Protein AF-0000000087013122 (afdb_homodimer)

Solvent-accessible surface area (backbone atoms only — not comparable to full-atom values): 8802 Å² total; per-residue (Å²): 131,81,55,74,47,57,15,52,72,80,60,48,72,40,42,68,94,50,54,44,80,45,77,55,68,90,35,80,42,42,19,55,39,58,64,42,43,26,57,54,50,52,52,33,61,74,62,35,54,47,86,54,40,34,64,37,46,51,52,53,49,49,52,35,52,51,51,49,50,49,53,53,54,55,56,59,65,74,100,131,82,53,75,47,57,14,53,72,81,60,50,73,40,41,65,95,48,52,44,78,45,75,57,68,90,35,81,44,43,19,56,40,60,63,42,42,28,55,53,49,50,52,33,62,74,63,35,54,47,87,53,41,35,66,36,46,50,52,52,51,49,51,36,52,51,51,50,51,50,51,54,54,54,55,58,65,74,100

Organism: Acidianus infernus (NCBI:txid12915)

Secondary structure (DSSP, 8-state):
-PPEEE-TTT--EEETTSSEEEEETTEEEEESSHHHHHHHHHHHHHHS-HHHHHHHHHHHHHHHHHHHHHHHHHHHHT-/-PPEEE-TTT--EEETTSSEEEEETTEEEEESSHHHHHHHHHHHHHHS-HHHHHHHHHHHHHHHHHHHHHHHHHHHHT-

Nearest PDB structures (foldseek):
  7tm3-assembly1_W  TM=9.010E-01  e=1.474E-01  Oryctolagus cuniculus
  6zvk-assembly1_l2  TM=8.944E-01  e=1.474E-01  Oryctolagus cuniculus
  7z3o-assembly1_LW  TM=8.863E-01  e=2.473E-01  Thermochaetoides thermophila DSM 1495
  5an9-assembly1_G  TM=6.250E-01  e=4.426E-01  Dictyostelium discoideum
  7tm3-assembly1_W  TM=9.003E-01  e=1.474E-01  Oryctolagus cuniculus

pLDDT: mean 94.33, std 7.07, range [58.62, 98.69]

Sequence (158 aa):
MEEKYVCLTCGKTFYSGQGIILTVADRKLYFHSKACAYKFLKEVILNADKDCISSTVKDVYKKYEDLAKKREENAKKKIMEEKYVCLTCGKTFYSGQGIILTVADRKLYFHSKACAYKFLKEVILNADKDCISSTVKDVYKKYEDLAKKREENAKKKI

Radius of gyration: 17.98 Å; Cα contacts (8 Å, |Δi|>4): 218; chains: 2; bounding box: 36×50×44 Å

Foldseek 3Di:
DWDWDAAPQPGDIDTPVAFDWDADPNDIHTHRYPVSVCVVVVVCVVPDDCVVCVVVVVVVVVVVVVVVVVVVVVVVVVD/DWDWDAAPQPGDIDTPVAFDWDADPNDIHTHRYPVSVCVVVVVCVVPDDCVVCVVVVVVVVVVVVVVVVVVVVVVVVVD

Structure (mmCIF, N/CA/C/O backbone):
data_AF-0000000087013122-model_v1
#
loop_
_entity.id
_entity.type
_entity.pdbx_description
1 polymer 'TRASH domain-containing protein'
#
loop_
_atom_site.group_PDB
_atom_site.id
_atom_site.type_symbol
_atom_site.label_atom_id
_atom_site.label_alt_id
_atom_site.label_comp_id
_atom_site.label_asym_id
_atom_site.label_entity_id
_atom_site.label_seq_id
_atom_site.pdbx_PDB_ins_code
_atom_site.Cartn_x
_atom_site.Cartn_y
_atom_site.Cartn_z
_atom_site.occupancy
_atom_site.B_iso_or_equiv
_atom_site.auth_seq_id
_atom_site.auth_comp_id
_atom_site.auth_asym_id
_atom_site.auth_atom_id
_atom_site.pdbx_PDB_model_num
ATOM 1 N N . MET A 1 1 ? -6.766 28.812 -10.727 1 62.66 1 MET A N 1
ATOM 2 C CA . MET A 1 1 ? -5.574 28.391 -10 1 62.66 1 MET A CA 1
ATOM 3 C C . MET A 1 1 ? -5.586 26.875 -9.766 1 62.66 1 MET A C 1
ATOM 5 O O . MET A 1 1 ? -6.633 26.312 -9.453 1 62.66 1 MET A O 1
ATOM 9 N N . GLU A 1 2 ? -4.48 26.141 -10.25 1 79.38 2 GLU A N 1
ATOM 10 C CA . GLU A 1 2 ? -4.461 24.688 -10.109 1 79.38 2 GLU A CA 1
ATOM 11 C C . GLU A 1 2 ? -4.367 24.281 -8.641 1 79.38 2 GLU A C 1
ATOM 13 O O . GLU A 1 2 ? -3.672 24.922 -7.855 1 79.38 2 GLU A O 1
ATOM 18 N N . GLU A 1 3 ? -5.203 23.422 -8.203 1 91.94 3 GLU A N 1
ATOM 19 C CA . GLU A 1 3 ? -5.219 22.938 -6.824 1 91.94 3 GLU A CA 1
ATOM 20 C C . GLU A 1 3 ? -3.881 22.312 -6.438 1 91.94 3 GLU A C 1
ATOM 22 O O . GLU A 1 3 ? -3.285 21.578 -7.219 1 91.94 3 GLU A O 1
ATOM 27 N N . LYS A 1 4 ? -3.391 22.891 -5.316 1 95.38 4 LYS A N 1
ATOM 28 C CA . LYS A 1 4 ? -2.123 22.438 -4.766 1 95.38 4 LYS A CA 1
ATOM 29 C C . LYS A 1 4 ? -2.348 21.5 -3.582 1 95.38 4 LYS A C 1
ATOM 31 O O . LYS A 1 4 ? -3.225 21.734 -2.752 1 95.38 4 LYS A O 1
ATOM 36 N N . TYR A 1 5 ? -1.467 20.438 -3.578 1 96.5 5 TYR A N 1
ATOM 37 C CA . TYR A 1 5 ? -1.527 19.469 -2.494 1 96.5 5 TYR A CA 1
ATOM 38 C C . TYR A 1 5 ? -0.151 19.25 -1.876 1 96.5 5 TYR A C 1
ATOM 40 O O . TYR A 1 5 ? 0.869 19.594 -2.486 1 96.5 5 TYR A O 1
ATOM 48 N N . VAL A 1 6 ? -0.145 18.75 -0.634 1 96.56 6 VAL A N 1
ATOM 49 C CA . VAL A 1 6 ? 1.098 18.375 0.036 1 96.56 6 VAL A CA 1
ATOM 50 C C . VAL A 1 6 ? 1.112 16.875 0.304 1 96.56 6 VAL A C 1
ATOM 52 O O . VAL A 1 6 ? 0.16 16.328 0.866 1 96.56 6 VAL A O 1
ATOM 55 N N . CYS A 1 7 ? 2.205 16.312 -0.156 1 98.19 7 CYS A N 1
ATOM 56 C CA . CYS A 1 7 ? 2.365 14.875 0.047 1 98.19 7 CYS A CA 1
ATOM 57 C C . CYS A 1 7 ? 2.418 14.539 1.531 1 98.19 7 CYS A C 1
ATOM 59 O O . CYS A 1 7 ? 3.26 15.062 2.264 1 98.19 7 CYS A O 1
ATOM 61 N N . LEU A 1 8 ? 1.627 13.594 1.9 1 97.81 8 LEU A N 1
ATOM 62 C CA . LEU A 1 8 ? 1.506 13.211 3.303 1 97.81 8 LEU A CA 1
ATOM 63 C C . LEU A 1 8 ? 2.805 12.602 3.812 1 97.81 8 LEU A C 1
ATOM 65 O O . LEU A 1 8 ? 3.238 12.891 4.93 1 97.81 8 LEU A O 1
ATOM 69 N N . THR A 1 9 ? 3.512 11.906 3.012 1 97.69 9 THR A N 1
ATOM 70 C CA . THR A 1 9 ? 4.637 11.078 3.434 1 97.69 9 THR A CA 1
ATOM 71 C C . THR A 1 9 ? 5.934 11.883 3.422 1 97.69 9 THR A C 1
ATOM 73 O O . THR A 1 9 ? 6.723 11.812 4.367 1 97.69 9 THR A O 1
ATOM 76 N N . CYS A 1 10 ? 6.156 12.672 2.381 1 96.88 10 CYS A N 1
ATOM 77 C CA . CYS A 1 10 ? 7.477 13.281 2.27 1 96.88 10 CYS A CA 1
ATOM 78 C C . CYS A 1 10 ? 7.391 14.797 2.367 1 96.88 10 CYS A C 1
ATOM 80 O O . CYS A 1 10 ? 8.414 15.477 2.443 1 96.88 10 CYS A O 1
ATOM 82 N N . GLY A 1 11 ? 6.199 15.398 2.203 1 96.25 11 GLY A N 1
ATOM 83 C CA . GLY A 1 11 ? 6.016 16.828 2.391 1 96.25 11 GLY A CA 1
ATOM 84 C C . GLY A 1 11 ? 6.184 17.625 1.11 1 96.25 11 GLY A C 1
ATOM 85 O O . GLY A 1 11 ? 6.004 18.844 1.103 1 96.25 11 GLY A O 1
ATOM 86 N N . LYS A 1 12 ? 6.496 16.984 -0.015 1 96.81 12 LYS A N 1
ATOM 87 C CA . LYS A 1 12 ? 6.645 17.672 -1.293 1 96.81 12 LYS A CA 1
ATOM 88 C C . LYS A 1 12 ? 5.301 18.188 -1.8 1 96.81 12 LYS A C 1
ATOM 90 O O . LYS A 1 12 ? 4.285 17.5 -1.683 1 96.81 12 LYS A O 1
ATOM 95 N N . THR A 1 13 ? 5.336 19.297 -2.346 1 96.56 13 THR A N 1
ATOM 96 C CA . THR A 1 13 ? 4.152 19.875 -2.98 1 96.56 13 THR A CA 1
ATOM 97 C C . THR A 1 13 ? 3.969 19.312 -4.387 1 96.56 13 THR A C 1
ATOM 99 O O . THR A 1 13 ? 4.945 19.062 -5.098 1 96.56 13 THR A O 1
ATOM 102 N N . PHE A 1 14 ? 2.748 19.094 -4.719 1 97.31 14 PHE A N 1
ATOM 103 C CA . PHE A 1 14 ? 2.424 18.688 -6.082 1 97.31 14 PHE A CA 1
ATOM 104 C C . PHE A 1 14 ? 1.081 19.266 -6.516 1 97.31 14 PHE A C 1
ATOM 106 O O . PHE A 1 14 ? 0.318 19.766 -5.684 1 97.31 14 PHE A O 1
ATOM 113 N N . TYR A 1 15 ? 0.8 19.188 -7.801 1 96.19 15 TYR A N 1
ATOM 114 C CA . TYR A 1 15 ? -0.368 19.875 -8.328 1 96.19 15 TYR A CA 1
ATOM 115 C C . TYR A 1 15 ? -1.429 18.891 -8.797 1 96.19 15 TYR A C 1
ATOM 117 O O . TYR A 1 15 ? -1.135 17.719 -9.016 1 96.19 15 TYR A O 1
ATOM 125 N N . SER A 1 16 ? -2.6 19.484 -8.938 1 91.44 16 SER A N 1
ATOM 126 C CA . SER A 1 16 ? -3.707 18.672 -9.43 1 91.44 16 SER A CA 1
ATOM 127 C C . SER A 1 16 ? -3.34 17.953 -10.734 1 91.44 16 SER A C 1
ATOM 129 O O . SER A 1 16 ? -2.717 18.547 -11.617 1 91.44 16 SER A O 1
ATOM 131 N N . GLY A 1 17 ? -3.744 16.703 -10.75 1 92.19 17 GLY A N 1
ATOM 132 C CA . GLY A 1 17 ? -3.404 15.914 -11.922 1 92.19 17 GLY A CA 1
ATOM 133 C C . GLY A 1 17 ? -2.104 15.156 -11.773 1 92.19 17 GLY A C 1
ATOM 134 O O . GLY A 1 17 ? -1.786 14.289 -12.586 1 92.19 17 GLY A O 1
ATOM 135 N N . GLN A 1 18 ? -1.431 15.719 -10.766 1 93.62 18 GLN A N 1
ATOM 136 C CA . GLN A 1 18 ? -0.203 15.008 -10.414 1 93.62 18 GLN A CA 1
ATOM 137 C C . GLN A 1 18 ? -0.369 14.227 -9.117 1 93.62 18 GLN A C 1
ATOM 139 O O . GLN A 1 18 ? -1.326 14.453 -8.367 1 93.62 18 GLN A O 1
ATOM 144 N N . GLY A 1 19 ? 0.337 13.242 -9 1 96.69 19 GLY A N 1
ATOM 145 C CA . GLY A 1 19 ? 0.335 12.516 -7.738 1 96.69 19 GLY A CA 1
ATOM 146 C C . GLY A 1 19 ? -0.846 11.578 -7.594 1 96.69 19 GLY A C 1
ATOM 147 O O . GLY A 1 19 ? -1.388 11.094 -8.594 1 96.69 19 GLY A O 1
ATOM 148 N N . ILE A 1 20 ? -1.131 11.203 -6.336 1 97.69 20 ILE A N 1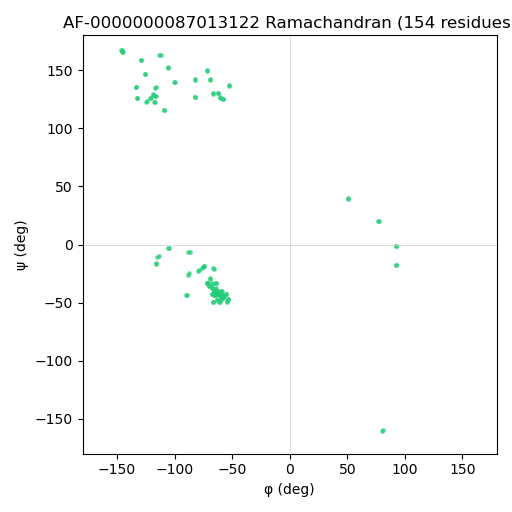
ATOM 149 C CA . ILE A 1 20 ? -2.168 10.227 -6.02 1 97.69 20 ILE A CA 1
ATOM 150 C C . ILE A 1 20 ? -3.041 10.75 -4.883 1 97.69 20 ILE A C 1
ATOM 152 O O . ILE A 1 20 ? -2.529 11.172 -3.842 1 97.69 20 ILE A O 1
ATOM 156 N N . ILE A 1 21 ? -4.324 10.766 -5.129 1 97.12 21 ILE A N 1
ATOM 157 C CA . ILE A 1 21 ? -5.301 11.125 -4.105 1 97.12 21 ILE A CA 1
ATOM 158 C C . ILE A 1 21 ? -6.219 9.938 -3.83 1 97.12 21 ILE A C 1
ATOM 160 O O . ILE A 1 21 ? -6.871 9.422 -4.742 1 97.12 21 ILE A O 1
ATOM 164 N N . LEU A 1 22 ? -6.25 9.5 -2.527 1 97.56 22 LEU A N 1
ATOM 165 C CA . LEU A 1 22 ? -7.078 8.367 -2.117 1 97.56 22 LEU A CA 1
ATOM 166 C C . LEU A 1 22 ? -7.988 8.75 -0.956 1 97.56 22 LEU A C 1
ATOM 168 O O . LEU A 1 22 ? -7.633 9.609 -0.144 1 97.56 22 LEU A O 1
ATOM 172 N N . THR A 1 23 ? -9.117 8.18 -0.952 1 97.38 23 THR A N 1
ATOM 173 C CA . THR A 1 23 ? -9.953 8.234 0.24 1 97.38 23 THR A CA 1
ATOM 174 C C . THR A 1 23 ? -10.016 6.871 0.922 1 97.38 23 THR A C 1
ATOM 176 O O . THR A 1 23 ? -10.484 5.898 0.331 1 97.38 23 THR A O 1
ATOM 179 N N . VAL A 1 24 ? -9.484 6.797 2.146 1 96.94 24 VAL A N 1
ATOM 180 C CA . VAL A 1 24 ? -9.469 5.57 2.934 1 96.94 24 VAL A CA 1
ATOM 181 C C . VAL A 1 24 ? -10.133 5.809 4.289 1 96.94 24 VAL A C 1
ATOM 183 O O . VAL A 1 24 ? -9.742 6.723 5.023 1 96.94 24 VAL A O 1
ATOM 186 N N . ALA A 1 25 ? -11.18 4.992 4.586 1 94.44 25 ALA A N 1
ATOM 187 C CA . ALA A 1 25 ? -11.906 5.137 5.848 1 94.44 25 ALA A CA 1
ATOM 188 C C . ALA A 1 25 ? -12.32 6.586 6.082 1 94.44 25 ALA A C 1
ATOM 190 O O . ALA A 1 25 ? -12.078 7.145 7.152 1 94.44 25 ALA A O 1
ATOM 191 N N . ASP A 1 26 ? -12.734 7.219 5.062 1 92.5 26 ASP A N 1
ATOM 192 C CA . ASP A 1 26 ? -13.328 8.555 5.105 1 92.5 26 ASP A CA 1
ATOM 193 C C . ASP A 1 26 ? -12.25 9.625 5.289 1 92.5 26 ASP A C 1
ATOM 195 O O . ASP A 1 26 ? -12.531 10.711 5.789 1 92.5 26 ASP A O 1
ATOM 199 N N . ARG A 1 27 ? -11.031 9.266 4.977 1 95.44 27 ARG A N 1
ATOM 200 C CA . ARG A 1 27 ? -9.914 10.211 5.023 1 95.44 27 ARG A CA 1
ATOM 201 C C . ARG A 1 27 ? -9.289 10.383 3.646 1 95.44 27 ARG A C 1
ATOM 203 O O . ARG A 1 27 ? -8.969 9.398 2.975 1 95.44 27 ARG A O 1
ATOM 210 N N . LYS A 1 28 ? -9.172 11.586 3.316 1 96.5 28 LYS A N 1
ATOM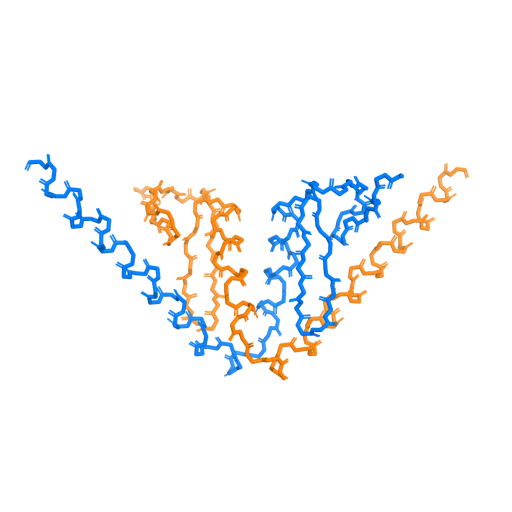 211 C CA . LYS A 1 28 ? -8.484 11.891 2.064 1 96.5 28 LYS A CA 1
ATOM 212 C C . LYS A 1 28 ? -6.969 11.883 2.254 1 96.5 28 LYS A C 1
ATOM 214 O O . LYS A 1 28 ? -6.449 12.547 3.152 1 96.5 28 LYS A O 1
ATOM 219 N N . LEU A 1 29 ? -6.312 11.164 1.476 1 98 29 LEU A N 1
ATOM 220 C CA . LEU A 1 29 ? -4.863 11 1.521 1 98 29 LEU A CA 1
ATOM 221 C C . LEU A 1 29 ? -4.219 11.523 0.243 1 98 29 LEU A C 1
ATOM 223 O O . LEU A 1 29 ? -4.699 11.25 -0.859 1 98 29 LEU A O 1
ATOM 227 N N . TYR A 1 30 ? -3.119 12.289 0.379 1 97.88 30 TYR A N 1
ATOM 228 C CA . TYR A 1 30 ? -2.438 12.922 -0.744 1 97.88 30 TYR A CA 1
ATOM 229 C C . TYR A 1 30 ? -0.989 12.453 -0.833 1 97.88 30 TYR A C 1
ATOM 231 O O . TYR A 1 30 ? -0.223 12.602 0.122 1 97.88 30 TYR A O 1
ATOM 239 N N . PHE A 1 31 ? -0.609 11.938 -2.055 1 98.44 31 PHE A N 1
ATOM 240 C CA . PHE A 1 31 ? 0.754 11.469 -2.271 1 98.44 31 PHE A CA 1
ATOM 241 C C . PHE A 1 31 ? 1.31 12 -3.586 1 98.44 31 PHE A C 1
ATOM 243 O O . PHE A 1 31 ? 0.649 11.922 -4.625 1 98.44 31 PHE A O 1
ATOM 250 N N . HIS A 1 32 ? 2.443 12.438 -3.557 1 97.94 32 HIS A N 1
ATOM 251 C CA . HIS A 1 32 ? 3.006 13.008 -4.773 1 97.94 32 HIS A CA 1
ATOM 252 C C . HIS A 1 32 ? 3.477 11.914 -5.73 1 97.94 32 HIS A C 1
ATOM 254 O O . HIS A 1 32 ? 3.691 12.164 -6.914 1 97.94 32 HIS A O 1
ATOM 260 N N . SER A 1 33 ? 3.748 10.695 -5.164 1 97 33 SER A N 1
ATOM 261 C CA . SER A 1 33 ? 4.25 9.586 -5.977 1 97 33 SER A CA 1
ATOM 262 C C . SER A 1 33 ? 3.713 8.25 -5.48 1 97 33 SER A C 1
ATOM 264 O O . SER A 1 33 ? 3.24 8.148 -4.348 1 97 33 SER A O 1
ATOM 266 N N . LYS A 1 34 ? 3.857 7.199 -6.312 1 96.31 34 LYS A N 1
ATOM 267 C CA . LYS A 1 34 ? 3.484 5.84 -5.93 1 96.31 34 LYS A CA 1
ATOM 268 C C . LYS A 1 34 ? 4.34 5.344 -4.77 1 96.31 34 LYS A C 1
ATOM 270 O O . LYS A 1 34 ? 3.859 4.605 -3.906 1 96.31 34 LYS A O 1
ATOM 275 N N . ALA A 1 35 ? 5.605 5.805 -4.75 1 96.88 35 ALA A N 1
ATOM 276 C CA . ALA A 1 35 ? 6.52 5.406 -3.684 1 96.88 35 ALA A CA 1
ATOM 277 C C . ALA A 1 35 ? 6.039 5.918 -2.33 1 96.88 35 ALA A C 1
ATOM 279 O O . ALA A 1 35 ? 6.059 5.184 -1.338 1 96.88 35 ALA A O 1
ATOM 280 N N . CYS A 1 36 ? 5.594 7.117 -2.285 1 98.12 36 CYS A N 1
ATOM 281 C CA . CYS A 1 36 ? 5.082 7.699 -1.047 1 98.12 36 CYS A CA 1
ATOM 282 C C . CYS A 1 36 ? 3.791 7.016 -0.616 1 98.12 36 CYS A C 1
ATOM 284 O O . CYS A 1 36 ? 3.592 6.746 0.57 1 98.12 36 CYS A O 1
ATOM 286 N N . ALA A 1 37 ? 2.924 6.766 -1.612 1 98.38 37 ALA A N 1
ATOM 287 C CA . ALA A 1 37 ? 1.683 6.062 -1.3 1 98.38 37 ALA A CA 1
ATOM 288 C C . ALA A 1 37 ? 1.967 4.66 -0.766 1 98.38 37 ALA A C 1
ATOM 290 O O . ALA A 1 37 ? 1.372 4.238 0.228 1 98.38 37 ALA A O 1
ATOM 291 N N . TYR A 1 38 ? 2.893 4.008 -1.397 1 98.5 38 TYR A N 1
ATOM 292 C CA . TYR A 1 38 ? 3.297 2.672 -0.979 1 98.5 38 TYR A CA 1
ATOM 293 C C . TYR A 1 38 ? 3.785 2.676 0.465 1 98.5 38 TYR A C 1
ATOM 295 O O . TYR A 1 38 ? 3.396 1.815 1.26 1 98.5 38 TYR A O 1
ATOM 303 N N . LYS A 1 39 ? 4.629 3.662 0.824 1 98.31 39 LYS A N 1
ATOM 304 C CA . LYS A 1 39 ? 5.168 3.748 2.178 1 98.31 39 LYS A CA 1
ATOM 305 C C . LYS A 1 39 ? 4.051 3.85 3.209 1 98.31 39 LYS A C 1
ATOM 307 O O . LYS A 1 39 ? 4.062 3.139 4.219 1 98.31 39 LYS A O 1
ATOM 312 N N . PHE A 1 40 ? 3.072 4.711 2.955 1 98.69 40 PHE A N 1
ATOM 313 C CA . PHE A 1 40 ? 1.961 4.914 3.879 1 98.69 40 PHE A CA 1
ATOM 314 C C . PHE A 1 40 ? 1.092 3.666 3.963 1 98.69 40 PHE A C 1
ATOM 316 O O . PHE A 1 40 ? 0.81 3.17 5.055 1 98.69 40 PHE A O 1
ATOM 323 N N . LEU A 1 41 ? 0.684 3.09 2.826 1 98.56 41 LEU A N 1
ATOM 324 C CA . LEU A 1 41 ? -0.229 1.952 2.791 1 98.56 41 LEU A CA 1
ATOM 325 C C . LEU A 1 41 ? 0.416 0.719 3.414 1 98.56 41 LEU A C 1
ATOM 327 O O . LEU A 1 41 ? -0.25 -0.05 4.113 1 98.56 41 LEU A O 1
ATOM 331 N N . LYS A 1 42 ? 1.703 0.553 3.109 1 98.5 42 LYS A N 1
ATOM 332 C CA . LYS A 1 42 ? 2.436 -0.553 3.723 1 98.5 42 LYS A CA 1
ATOM 333 C C . LYS A 1 42 ? 2.373 -0.475 5.246 1 98.5 42 LYS A C 1
ATOM 335 O O . LYS A 1 42 ? 2.127 -1.48 5.914 1 98.5 42 LYS A O 1
ATOM 340 N N . GLU A 1 43 ? 2.562 0.72 5.801 1 98.25 43 GLU A N 1
ATOM 341 C CA . GLU A 1 43 ? 2.525 0.894 7.25 1 98.25 43 GLU A CA 1
ATOM 342 C C . GLU A 1 43 ? 1.133 0.608 7.805 1 98.25 43 GLU A C 1
ATOM 344 O O . GLU A 1 43 ? 0.995 -0.029 8.852 1 98.25 43 GLU A O 1
ATOM 349 N N . VAL A 1 44 ? 0.087 1.024 7.125 1 98.19 44 VAL A N 1
ATOM 350 C CA . VAL A 1 44 ? -1.282 0.764 7.559 1 98.19 44 VAL A CA 1
ATOM 351 C C . VAL A 1 44 ? -1.528 -0.742 7.613 1 98.19 44 VAL A C 1
ATOM 353 O O . VAL A 1 44 ? -1.995 -1.265 8.633 1 98.19 44 VAL A O 1
ATOM 356 N N . ILE A 1 45 ? -1.171 -1.415 6.555 1 97.81 45 ILE A N 1
ATOM 357 C CA . ILE A 1 45 ? -1.479 -2.834 6.414 1 97.81 45 ILE A CA 1
ATOM 358 C C . ILE A 1 45 ? -0.691 -3.641 7.441 1 97.81 45 ILE A C 1
ATOM 360 O O . ILE A 1 45 ? -1.227 -4.566 8.055 1 97.81 45 ILE A O 1
ATOM 364 N N . LEU A 1 46 ? 0.549 -3.242 7.707 1 97.06 46 LEU A N 1
ATOM 365 C CA . LEU A 1 46 ? 1.399 -3.986 8.625 1 97.06 46 LEU A CA 1
ATOM 366 C C . LEU A 1 46 ? 0.966 -3.758 10.07 1 97.06 46 LEU A C 1
ATOM 368 O O . LEU A 1 46 ? 1.278 -4.562 10.953 1 97.06 46 LEU A O 1
ATOM 372 N N . ASN A 1 47 ? 0.208 -2.693 10.305 1 96.5 47 ASN A N 1
ATOM 373 C CA . ASN A 1 47 ? -0.239 -2.393 11.664 1 96.5 47 ASN A CA 1
ATOM 374 C C . ASN A 1 47 ? -1.715 -2.73 11.852 1 96.5 47 ASN A C 1
ATOM 376 O O . ASN A 1 47 ? -2.254 -2.58 12.953 1 96.5 47 ASN A O 1
ATOM 380 N N . ALA A 1 48 ? -2.363 -3.162 10.828 1 95.5 48 ALA A N 1
ATOM 381 C CA . ALA A 1 48 ? -3.766 -3.555 10.93 1 95.5 48 ALA A CA 1
ATOM 382 C C . ALA A 1 48 ? -3.91 -4.871 11.695 1 95.5 48 ALA A C 1
ATOM 384 O O . ALA A 1 48 ? -3.002 -5.703 11.68 1 95.5 48 ALA A O 1
ATOM 385 N N . ASP A 1 49 ? -5.051 -4.984 12.367 1 94.38 49 ASP A N 1
ATOM 386 C CA . ASP A 1 49 ? -5.363 -6.27 12.992 1 94.38 49 ASP A CA 1
ATOM 387 C C . ASP A 1 49 ? -5.461 -7.379 11.953 1 94.38 49 ASP A C 1
ATOM 389 O O . ASP A 1 49 ? -6.234 -7.273 11 1 94.38 49 ASP A O 1
ATOM 393 N N . LYS A 1 50 ? -4.727 -8.406 12.172 1 94.44 50 LYS A N 1
ATOM 394 C CA . LYS A 1 50 ? -4.656 -9.523 11.227 1 94.44 50 LYS A CA 1
ATOM 395 C C . LYS A 1 50 ? -6.043 -10.086 10.945 1 94.44 50 LYS A C 1
ATOM 397 O O . LYS A 1 50 ? -6.367 -10.398 9.797 1 94.44 50 LYS A O 1
ATOM 402 N N . ASP A 1 51 ? -6.797 -10.203 11.984 1 94.25 51 ASP A N 1
ATOM 403 C CA . ASP A 1 51 ? -8.117 -10.805 11.844 1 94.25 51 ASP A CA 1
ATOM 404 C C . ASP A 1 51 ? -9.039 -9.93 11 1 94.25 51 ASP A C 1
ATOM 406 O O . ASP A 1 51 ? -9.977 -10.43 10.375 1 94.25 51 ASP A O 1
ATOM 410 N N . CYS A 1 52 ? -8.695 -8.688 10.906 1 94.12 52 CYS A N 1
ATOM 411 C CA . CYS A 1 52 ? -9.539 -7.738 10.188 1 94.12 52 CYS A CA 1
ATOM 412 C C . CYS A 1 52 ? -9.18 -7.703 8.703 1 94.12 52 CYS A C 1
ATOM 414 O O . CYS A 1 52 ? -10.039 -7.453 7.859 1 94.12 52 CYS A O 1
ATOM 416 N N . ILE A 1 53 ? -7.914 -8.055 8.398 1 96.25 53 ILE A N 1
ATOM 417 C CA . ILE A 1 53 ? -7.52 -7.809 7.016 1 96.25 53 ILE A CA 1
ATOM 418 C C . ILE A 1 53 ? -7.266 -9.141 6.309 1 96.25 53 ILE A C 1
ATOM 420 O O . ILE A 1 53 ? -7.152 -9.188 5.078 1 96.25 53 ILE A O 1
ATOM 424 N N . SER A 1 54 ? -7.238 -10.258 7.066 1 97.12 54 SER A N 1
ATOM 425 C CA . SER A 1 54 ? -6.816 -11.539 6.516 1 97.12 54 SER A CA 1
ATOM 426 C C . SER A 1 54 ? -7.711 -11.969 5.363 1 97.12 54 SER A C 1
ATOM 428 O O . SER A 1 54 ? -7.227 -12.43 4.328 1 97.12 54 SER A O 1
ATOM 430 N N . SER A 1 55 ? -9.016 -11.805 5.539 1 97.19 55 SER A N 1
ATOM 431 C CA . SER A 1 55 ? -9.945 -12.234 4.496 1 97.19 55 SER A CA 1
ATOM 432 C C . SER A 1 55 ? -9.766 -11.414 3.229 1 97.19 55 SER A C 1
ATOM 434 O O . SER A 1 55 ? -9.766 -11.953 2.121 1 97.19 55 SER A O 1
ATOM 436 N N . THR A 1 56 ? -9.625 -10.125 3.385 1 97.88 56 THR A N 1
ATOM 437 C CA . THR A 1 56 ? -9.453 -9.25 2.234 1 97.88 56 THR A CA 1
ATOM 438 C C . THR A 1 56 ? -8.133 -9.547 1.521 1 97.88 56 THR A C 1
ATOM 440 O O . THR A 1 56 ? -8.086 -9.609 0.291 1 97.88 56 THR A O 1
ATOM 443 N N . VAL A 1 57 ? -7.043 -9.758 2.283 1 98.12 57 VAL A N 1
ATOM 444 C CA . VAL A 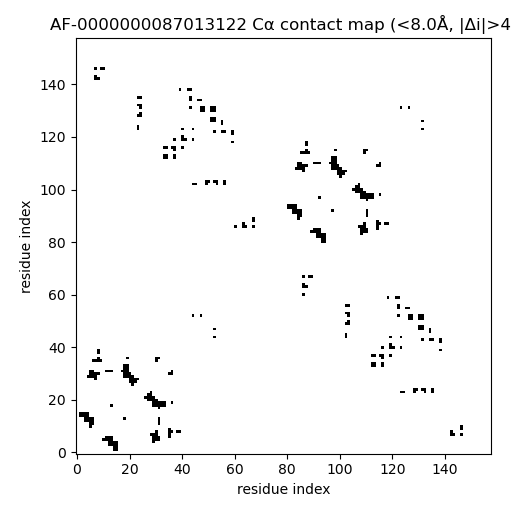1 57 ? -5.75 -10.102 1.698 1 98.12 57 VAL A CA 1
ATOM 445 C C . VAL A 1 57 ? -5.875 -11.391 0.887 1 98.12 57 VAL A C 1
ATOM 447 O O . VAL A 1 57 ? -5.379 -11.469 -0.24 1 98.12 57 VAL A O 1
ATOM 450 N N . LYS A 1 58 ? -6.543 -12.312 1.484 1 98.06 58 LYS A N 1
ATOM 451 C CA . LYS A 1 58 ? -6.746 -13.586 0.802 1 98.06 58 LYS A CA 1
ATOM 452 C C . LYS A 1 58 ? -7.492 -13.391 -0.513 1 98.06 58 LYS A C 1
ATOM 454 O O . LYS A 1 58 ? -7.102 -13.945 -1.543 1 98.06 58 LYS A O 1
ATOM 459 N N . ASP A 1 59 ? -8.547 -12.641 -0.499 1 98.25 59 ASP A N 1
ATOM 460 C CA . ASP A 1 59 ? -9.375 -12.422 -1.685 1 98.25 59 ASP A CA 1
ATOM 461 C C . ASP A 1 59 ? -8.578 -11.711 -2.777 1 98.25 59 ASP A C 1
ATOM 463 O O . ASP A 1 59 ? -8.633 -12.102 -3.945 1 98.25 59 ASP A O 1
ATOM 467 N N . VAL A 1 60 ? -7.898 -10.688 -2.439 1 98.44 60 VAL A N 1
ATOM 468 C CA . VAL A 1 60 ? -7.113 -9.93 -3.408 1 98.44 60 VAL A CA 1
ATOM 469 C C . VAL A 1 60 ? -5.984 -10.805 -3.949 1 98.44 60 VAL A C 1
ATOM 471 O O . VAL A 1 60 ? -5.688 -10.773 -5.145 1 98.44 60 VAL A O 1
ATOM 474 N N . TYR A 1 61 ? -5.328 -11.555 -3.041 1 98.25 61 TYR A N 1
ATOM 475 C CA . TYR A 1 61 ? -4.289 -12.492 -3.463 1 98.25 61 TYR A CA 1
ATOM 476 C C . TYR A 1 61 ? -4.82 -13.453 -4.523 1 98.25 61 TYR A C 1
ATOM 478 O O . TYR A 1 61 ? -4.191 -13.641 -5.57 1 98.25 61 TYR A O 1
ATOM 486 N N . LYS A 1 62 ? -5.93 -14.031 -4.273 1 98 62 LYS A N 1
ATOM 487 C CA . LYS A 1 62 ? -6.543 -14.977 -5.199 1 98 62 LYS A CA 1
ATOM 488 C C . LYS A 1 62 ? -6.855 -14.312 -6.539 1 98 62 LYS A C 1
ATOM 490 O O . LYS A 1 62 ? -6.68 -14.93 -7.594 1 98 62 LYS A O 1
ATOM 495 N N . LYS A 1 63 ? -7.359 -13.148 -6.477 1 98.06 63 LYS A N 1
ATOM 496 C CA . LYS A 1 63 ? -7.637 -12.398 -7.703 1 98.06 63 LYS A CA 1
ATOM 497 C C . LYS A 1 63 ? -6.391 -12.305 -8.578 1 98.06 63 LYS A C 1
ATOM 499 O O . LYS A 1 63 ? -6.449 -12.562 -9.781 1 98.06 63 LYS A O 1
ATOM 504 N N . TYR A 1 64 ? -5.281 -11.969 -8.031 1 97.75 64 TYR A N 1
ATOM 505 C CA . TYR A 1 64 ? -4.055 -11.805 -8.805 1 97.75 64 TYR A CA 1
ATOM 506 C C . TYR A 1 64 ? -3.514 -13.156 -9.258 1 97.75 64 TYR A C 1
ATOM 508 O O . TYR A 1 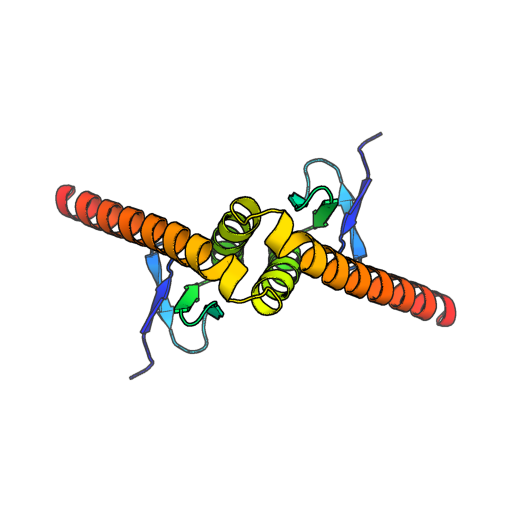64 ? -2.908 -13.258 -10.328 1 97.75 64 TYR A O 1
ATOM 516 N N . GLU A 1 65 ? -3.715 -14.188 -8.414 1 96.38 65 GLU A N 1
ATOM 517 C CA . GLU A 1 65 ? -3.365 -15.531 -8.859 1 96.38 65 GLU A CA 1
ATOM 518 C C . GLU A 1 65 ? -4.145 -15.93 -10.109 1 96.38 65 GLU A C 1
ATOM 520 O O . GLU A 1 65 ? -3.582 -16.5 -11.047 1 96.38 65 GLU A O 1
ATOM 525 N N . ASP A 1 66 ? -5.383 -15.625 -10.078 1 97.06 66 ASP A N 1
ATOM 526 C CA . ASP A 1 66 ? -6.234 -15.945 -11.219 1 97.06 66 ASP A CA 1
ATOM 527 C C . ASP A 1 66 ? -5.816 -15.164 -12.461 1 97.06 66 ASP A C 1
ATOM 529 O O . ASP A 1 66 ? -5.824 -15.695 -13.57 1 97.06 66 ASP A O 1
ATOM 533 N N . LEU A 1 67 ? -5.523 -13.898 -12.281 1 95.75 67 LEU A N 1
ATOM 534 C CA . LEU A 1 67 ? -5.043 -13.07 -13.383 1 95.75 67 LEU A CA 1
ATOM 535 C C . LEU A 1 67 ? -3.752 -13.633 -13.969 1 95.75 67 LEU A C 1
ATOM 537 O O . LEU A 1 67 ? -3.559 -13.625 -15.188 1 95.75 67 LEU A O 1
ATOM 541 N N . ALA A 1 68 ? -2.865 -14.125 -13.117 1 94.12 68 ALA A N 1
ATOM 542 C CA . ALA A 1 68 ? -1.604 -14.711 -13.562 1 94.12 68 ALA A CA 1
ATOM 543 C C . ALA A 1 68 ? -1.846 -15.969 -14.391 1 94.12 68 ALA A C 1
ATOM 545 O O . ALA A 1 68 ? -1.187 -16.172 -15.414 1 94.12 68 ALA A O 1
ATOM 546 N N . LYS A 1 69 ? -2.758 -16.766 -13.922 1 94.06 69 LYS A N 1
ATOM 547 C CA . LYS A 1 69 ? -3.102 -17.984 -14.656 1 94.06 69 LYS A CA 1
ATOM 548 C C . LYS A 1 69 ? -3.652 -17.656 -16.031 1 94.06 69 LYS A C 1
ATOM 550 O O . LYS A 1 69 ? -3.297 -18.312 -17.031 1 94.06 69 LYS A O 1
ATOM 555 N N . LYS A 1 70 ? -4.434 -16.656 -16.047 1 93.62 70 LYS A N 1
ATOM 556 C CA . LYS A 1 70 ? -5.016 -16.234 -17.328 1 93.62 70 LYS A CA 1
ATOM 557 C C . LYS A 1 70 ? -3.938 -15.727 -18.281 1 93.62 70 LYS A C 1
ATOM 559 O O . LYS A 1 70 ? -3.988 -16 -19.484 1 93.62 70 LYS A O 1
ATOM 564 N N . ARG A 1 71 ? -3.014 -14.977 -17.781 1 89.75 71 ARG A N 1
ATOM 565 C CA . ARG A 1 71 ? -1.906 -14.477 -18.594 1 89.75 71 ARG A CA 1
ATOM 566 C C . ARG A 1 71 ? -1.092 -15.625 -19.188 1 89.75 71 ARG A C 1
ATOM 568 O O . ARG A 1 71 ? -0.673 -15.57 -20.344 1 89.75 71 ARG A O 1
ATOM 575 N N . GLU A 1 72 ? -0.86 -16.609 -18.328 1 89 72 GLU A N 1
ATOM 576 C CA . GLU A 1 72 ? -0.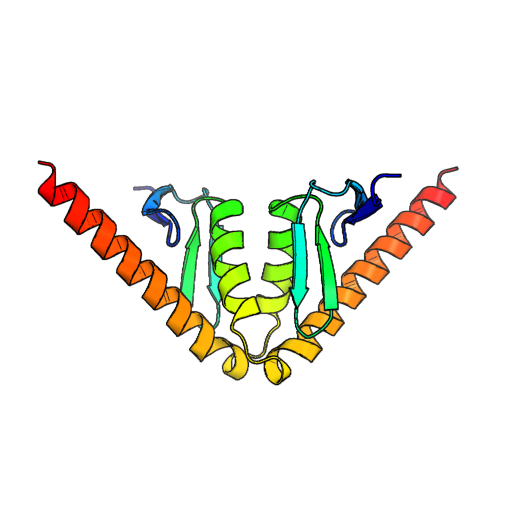096 -17.781 -18.781 1 89 72 GLU A CA 1
ATOM 577 C C . GLU A 1 72 ? -0.852 -18.562 -19.844 1 89 72 GLU A C 1
ATOM 579 O O . GLU A 1 72 ? -0.257 -19.016 -20.828 1 89 72 GLU A O 1
ATOM 584 N N . GLU A 1 73 ? -2.16 -18.703 -19.641 1 90.69 73 GLU A N 1
ATOM 585 C CA . GLU A 1 73 ? -2.992 -19.422 -20.594 1 90.69 73 GLU A CA 1
ATOM 586 C C . GLU A 1 73 ? -3.039 -18.703 -21.938 1 90.69 73 GLU A C 1
ATOM 588 O O . GLU A 1 73 ? -2.99 -19.328 -23 1 90.69 73 GLU A O 1
ATOM 593 N N . ASN A 1 74 ? -3.074 -17.391 -21.844 1 88.5 74 ASN A N 1
ATOM 594 C CA . ASN A 1 74 ? -3.123 -16.594 -23.062 1 88.5 74 ASN A CA 1
ATOM 595 C C . ASN A 1 74 ? -1.791 -16.625 -23.812 1 88.5 74 ASN A C 1
ATOM 597 O O . ASN A 1 74 ? -1.762 -16.562 -25.047 1 88.5 74 ASN A O 1
ATOM 601 N N . ALA A 1 75 ? -0.742 -16.703 -23.141 1 85.25 75 ALA A N 1
ATOM 602 C CA . ALA A 1 75 ? 0.584 -16.781 -23.75 1 85.25 75 ALA A CA 1
ATOM 603 C C . ALA A 1 75 ? 0.799 -18.125 -24.438 1 85.25 75 ALA A C 1
ATOM 605 O O . ALA A 1 75 ? 1.447 -18.188 -25.484 1 85.25 75 ALA A O 1
ATOM 606 N N . LYS A 1 76 ? 0.282 -19.156 -23.906 1 85.12 76 LYS A N 1
ATOM 607 C CA . LYS A 1 76 ? 0.387 -20.484 -24.5 1 85.12 76 LYS A CA 1
ATOM 608 C C . LYS A 1 76 ? -0.439 -20.562 -25.781 1 85.12 76 LYS A C 1
ATOM 610 O O . LYS A 1 76 ? -0.067 -21.281 -26.719 1 85.12 76 LYS A O 1
ATOM 615 N N . LYS A 1 77 ? -1.491 -19.812 -25.844 1 79.5 77 LYS A N 1
ATOM 616 C CA . LYS A 1 77 ? -2.332 -19.859 -27.047 1 79.5 77 LYS A CA 1
ATOM 617 C C . LYS A 1 77 ? -1.68 -19.125 -28.203 1 79.5 77 LYS A C 1
ATOM 619 O O . LYS A 1 77 ? -1.963 -19.422 -29.375 1 79.5 77 LYS A O 1
ATOM 624 N N . LYS A 1 78 ? -0.772 -18.297 -27.984 1 75.19 78 LYS A N 1
ATOM 625 C CA . LYS A 1 78 ? -0.151 -17.516 -29.062 1 75.19 78 LYS A CA 1
ATOM 626 C C . LYS A 1 78 ? 1.033 -18.266 -29.656 1 75.19 78 LYS A C 1
ATOM 628 O O . LYS A 1 78 ? 1.582 -17.859 -30.688 1 75.19 78 LYS A O 1
ATOM 633 N N . ILE A 1 79 ? 1.329 -19.328 -29.031 1 58.97 79 ILE A N 1
ATOM 634 C CA . ILE A 1 79 ? 2.35 -20.094 -29.73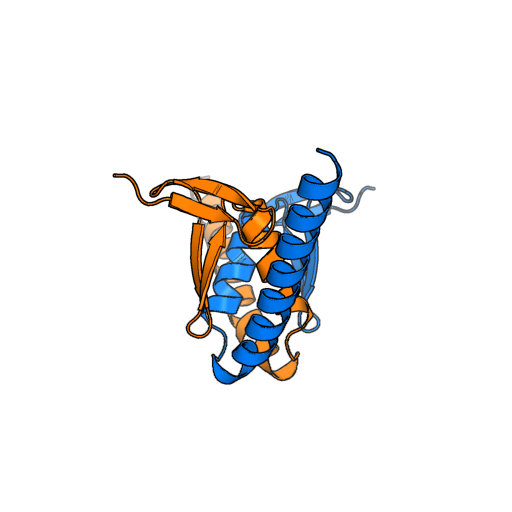4 1 58.97 79 ILE A CA 1
ATOM 635 C C . ILE A 1 79 ? 1.686 -21.062 -30.703 1 58.97 79 ILE A C 1
ATOM 637 O O . ILE A 1 79 ? 0.643 -21.656 -30.391 1 58.97 79 ILE A O 1
ATOM 641 N N . MET B 1 1 ? 22.703 -20.75 -5.914 1 62.66 1 MET B N 1
ATOM 642 C CA . MET B 1 1 ? 21.734 -20.234 -6.871 1 62.66 1 MET B CA 1
ATOM 643 C C . MET B 1 1 ? 20.859 -19.156 -6.223 1 62.66 1 MET B C 1
ATOM 645 O O . MET B 1 1 ? 20.453 -19.297 -5.066 1 62.66 1 MET B O 1
ATOM 649 N N . GLU B 1 2 ? 20.828 -17.891 -6.844 1 79.25 2 GLU B N 1
ATOM 650 C CA . GLU B 1 2 ? 20.062 -16.812 -6.238 1 79.25 2 GLU B CA 1
ATOM 651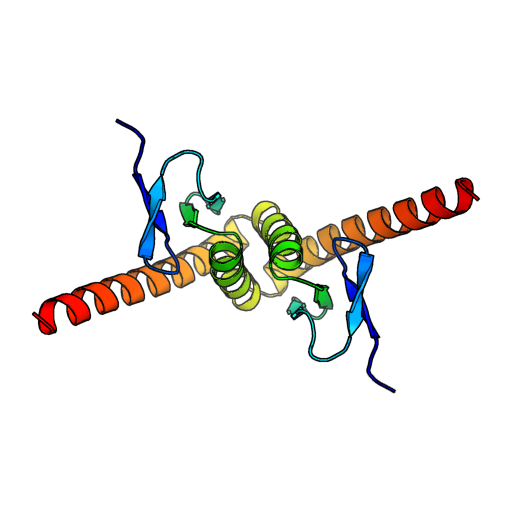 C C . GLU B 1 2 ? 18.562 -17.109 -6.281 1 79.25 2 GLU B C 1
ATOM 653 O O . GLU B 1 2 ? 18.062 -17.672 -7.258 1 79.25 2 GLU B O 1
ATOM 658 N N . GLU B 1 3 ? 17.906 -16.984 -5.203 1 91.81 3 GLU B N 1
ATOM 659 C CA . GLU B 1 3 ? 16.469 -17.234 -5.105 1 91.81 3 GLU B CA 1
ATOM 660 C C . GLU B 1 3 ? 15.68 -16.344 -6.07 1 91.81 3 GLU B C 1
ATOM 662 O O . GLU B 1 3 ? 15.977 -15.156 -6.207 1 91.81 3 GLU B O 1
ATOM 667 N N . LYS B 1 4 ? 14.891 -17.094 -6.859 1 95.25 4 LYS B N 1
ATOM 668 C CA . LYS B 1 4 ? 14.039 -16.438 -7.844 1 95.25 4 LYS B CA 1
ATOM 669 C C . LYS B 1 4 ? 12.602 -16.328 -7.34 1 95.25 4 LYS B C 1
ATOM 671 O O . LYS B 1 4 ? 12.07 -17.266 -6.73 1 95.25 4 LYS B O 1
ATOM 676 N N . TYR B 1 5 ? 12.023 -15.117 -7.664 1 96.44 5 TYR B N 1
ATOM 677 C CA . TYR B 1 5 ? 10.641 -14.859 -7.273 1 96.44 5 TYR B CA 1
ATOM 678 C C . TYR B 1 5 ? 9.82 -14.367 -8.461 1 96.44 5 TYR B C 1
ATOM 680 O O . TYR B 1 5 ? 10.383 -13.922 -9.469 1 96.44 5 TYR B O 1
ATOM 688 N N . VAL B 1 6 ? 8.5 -14.516 -8.352 1 96.5 6 VAL B N 1
ATOM 689 C CA . VAL B 1 6 ? 7.586 -13.977 -9.359 1 96.5 6 VAL B CA 1
ATOM 690 C C . VAL B 1 6 ? 6.691 -12.914 -8.727 1 96.5 6 VAL B C 1
ATOM 692 O O . VAL B 1 6 ? 6.078 -13.148 -7.684 1 96.5 6 VAL B O 1
ATOM 695 N N . CYS B 1 7 ? 6.715 -11.797 -9.406 1 98.12 7 CYS B N 1
ATOM 696 C CA . CYS B 1 7 ? 5.895 -10.688 -8.93 1 98.12 7 CYS B CA 1
ATOM 697 C C . CYS B 1 7 ? 4.414 -11.062 -8.953 1 98.12 7 CYS B C 1
ATOM 699 O O . CYS B 1 7 ? 3.879 -11.43 -10 1 98.12 7 CYS B O 1
ATOM 701 N N . LEU B 1 8 ? 3.766 -10.82 -7.867 1 97.81 8 LEU B N 1
ATOM 702 C CA . LEU B 1 8 ? 2.365 -11.195 -7.707 1 97.81 8 LEU B CA 1
ATOM 703 C C . LEU B 1 8 ? 1.476 -10.375 -8.641 1 97.81 8 LEU B C 1
ATOM 705 O O . LEU B 1 8 ? 0.549 -10.914 -9.25 1 97.81 8 LEU B O 1
ATOM 709 N N . THR B 1 9 ? 1.817 -9.164 -8.898 1 97.69 9 THR B N 1
ATOM 710 C CA . THR B 1 9 ? 0.939 -8.219 -9.57 1 97.69 9 THR B CA 1
ATOM 711 C C . THR B 1 9 ? 1.135 -8.281 -11.086 1 97.69 9 THR B C 1
ATOM 713 O O . THR B 1 9 ? 0.162 -8.297 -11.844 1 97.69 9 THR B O 1
ATOM 716 N N . CYS B 1 10 ? 2.381 -8.344 -11.539 1 96.81 10 CYS B N 1
ATOM 717 C CA . CYS B 1 10 ? 2.578 -8.195 -12.977 1 96.81 10 CYS B CA 1
ATOM 718 C C . CYS B 1 10 ? 3.158 -9.469 -13.586 1 96.81 10 CYS B C 1
ATOM 720 O O . CYS B 1 10 ? 3.252 -9.594 -14.805 1 96.81 10 CYS B O 1
ATOM 722 N N . GLY B 1 11 ? 3.715 -10.383 -12.773 1 96.19 11 GLY B N 1
ATOM 723 C CA . GLY B 1 11 ? 4.191 -11.672 -13.266 1 96.19 11 GLY B CA 1
ATOM 724 C C . GLY B 1 11 ? 5.656 -11.656 -13.648 1 96.19 11 GLY B C 1
ATOM 725 O O . GLY B 1 11 ? 6.215 -12.688 -14.031 1 96.19 11 GLY B O 1
ATOM 726 N N . LYS B 1 12 ? 6.34 -10.516 -13.539 1 96.69 12 LYS B N 1
ATOM 727 C CA . LYS B 1 12 ? 7.762 -10.422 -13.867 1 96.69 12 LYS B CA 1
ATOM 728 C C . LYS B 1 12 ? 8.609 -11.188 -12.852 1 96.69 12 LYS B C 1
ATOM 730 O O . LYS B 1 12 ? 8.336 -11.148 -11.648 1 96.69 12 LYS B O 1
ATOM 735 N N . THR B 1 13 ? 9.578 -11.789 -13.32 1 96.5 13 THR B N 1
ATOM 736 C CA . THR B 1 13 ? 10.539 -12.477 -12.461 1 96.5 13 THR B CA 1
ATOM 737 C C . THR B 1 13 ? 11.57 -11.492 -11.914 1 96.5 13 THR B C 1
ATOM 739 O O . THR B 1 13 ? 11.969 -10.555 -12.609 1 96.5 13 THR B O 1
ATOM 742 N N . PHE B 1 14 ? 11.922 -11.711 -10.711 1 97.31 14 PHE B N 1
ATOM 743 C CA . PHE B 1 14 ? 13 -10.93 -10.109 1 97.31 14 PHE B CA 1
ATOM 744 C C . PHE B 1 14 ? 13.797 -11.773 -9.125 1 97.31 14 PHE B C 1
ATOM 746 O O . PHE B 1 14 ? 13.375 -12.875 -8.758 1 97.31 14 PHE B O 1
ATOM 753 N N . TYR B 1 15 ? 14.938 -11.266 -8.711 1 96.12 15 TYR B N 1
ATOM 754 C CA . TYR B 1 15 ? 15.859 -12.094 -7.934 1 96.12 15 TYR B CA 1
ATOM 755 C C . TYR B 1 15 ? 15.984 -11.57 -6.508 1 96.12 15 TYR B C 1
ATOM 757 O O . TYR B 1 15 ? 15.641 -10.422 -6.227 1 96.12 15 TYR B O 1
ATOM 765 N N . SER B 1 16 ? 16.516 -12.492 -5.711 1 91.31 16 SER B N 1
ATOM 766 C CA . SER B 1 16 ? 16.75 -12.109 -4.32 1 91.31 16 SER B CA 1
ATOM 767 C C . SER B 1 16 ? 17.562 -10.82 -4.223 1 91.31 16 SER B C 1
ATOM 769 O O . SER B 1 16 ? 18.516 -10.633 -4.965 1 91.31 16 SER B O 1
ATOM 771 N N . GLY B 1 17 ? 17.094 -10 -3.314 1 92.12 17 GLY B N 1
ATOM 772 C CA . GLY B 1 17 ? 17.75 -8.711 -3.166 1 92.12 17 GLY B CA 1
ATOM 773 C C . GLY B 1 17 ? 17.125 -7.617 -4.008 1 92.12 17 GLY B C 1
ATOM 774 O O . GLY B 1 17 ? 17.422 -6.438 -3.836 1 92.12 17 GLY B O 1
ATOM 775 N N . GLN B 1 18 ? 16.375 -8.219 -4.957 1 93.62 18 GLN B N 1
ATOM 776 C CA . GLN B 1 18 ? 15.609 -7.289 -5.777 1 93.62 18 GLN B CA 1
ATOM 777 C C . GLN B 1 18 ? 14.125 -7.316 -5.398 1 93.62 18 GLN B C 1
ATOM 779 O O . GLN B 1 18 ? 13.672 -8.234 -4.715 1 93.62 18 GLN B O 1
ATOM 784 N N . GLY B 1 19 ? 13.516 -6.281 -5.59 1 96.62 19 GLY B N 1
ATOM 785 C CA . GLY B 1 19 ? 12.078 -6.262 -5.383 1 96.62 19 GLY B CA 1
ATOM 786 C C . GLY B 1 19 ? 11.688 -6.098 -3.926 1 96.62 19 GLY B C 1
ATOM 787 O O . GLY B 1 19 ? 12.43 -5.512 -3.141 1 96.62 19 GLY B O 1
ATOM 788 N N . ILE B 1 20 ? 10.438 -6.488 -3.611 1 97.69 20 ILE B N 1
ATOM 789 C CA . ILE B 1 20 ? 9.859 -6.312 -2.283 1 97.69 20 ILE B CA 1
ATOM 790 C C . ILE B 1 20 ? 9.188 -7.609 -1.841 1 97.69 20 ILE B C 1
ATOM 792 O O . ILE B 1 20 ? 8.375 -8.18 -2.576 1 97.69 20 ILE B O 1
ATOM 796 N N . ILE B 1 21 ? 9.578 -8.078 -0.688 1 97.12 21 ILE B N 1
ATOM 797 C CA . ILE B 1 21 ? 8.945 -9.234 -0.071 1 97.12 21 ILE B CA 1
ATOM 798 C C . ILE B 1 21 ? 8.297 -8.828 1.253 1 97.12 21 ILE B C 1
ATOM 800 O O . ILE B 1 21 ? 8.977 -8.305 2.143 1 97.12 21 ILE B O 1
ATOM 804 N N . LEU B 1 22 ? 6.949 -9.078 1.358 1 97.56 22 LEU B N 1
ATOM 805 C CA . LEU B 1 22 ? 6.199 -8.734 2.564 1 97.56 22 LEU B CA 1
ATOM 806 C C . LEU B 1 22 ? 5.449 -9.953 3.1 1 97.56 22 LEU B C 1
ATOM 808 O O . LEU B 1 22 ? 5.059 -10.836 2.33 1 97.56 22 LEU B O 1
ATOM 812 N N . THR B 1 23 ? 5.336 -10 4.363 1 97.38 23 THR B N 1
ATOM 813 C CA . THR B 1 23 ? 4.398 -10.93 4.977 1 97.38 23 THR B CA 1
ATOM 814 C C . THR B 1 23 ? 3.207 -10.188 5.574 1 97.38 23 THR B C 1
ATOM 816 O O . THR B 1 23 ? 3.371 -9.367 6.48 1 97.38 23 THR B O 1
ATOM 819 N N . VAL B 1 24 ? 2.012 -10.445 5.031 1 97 24 VAL B N 1
ATOM 820 C CA . VAL B 1 24 ? 0.776 -9.812 5.48 1 97 24 VAL B CA 1
ATOM 821 C C . VAL B 1 24 ? -0.25 -10.883 5.84 1 97 24 VAL B C 1
ATOM 823 O O . VAL B 1 24 ? -0.56 -11.758 5.023 1 97 24 VAL B O 1
ATOM 826 N N . ALA B 1 25 ? -0.746 -10.836 7.121 1 94.44 25 ALA B N 1
ATOM 827 C CA . ALA B 1 25 ? -1.724 -11.812 7.586 1 94.44 25 ALA B CA 1
ATOM 828 C C . ALA B 1 25 ? -1.257 -13.234 7.293 1 94.44 25 ALA B C 1
ATOM 830 O O . ALA B 1 25 ? -2.006 -14.039 6.727 1 94.44 25 ALA B O 1
ATOM 831 N N . ASP B 1 26 ? -0.013 -13.484 7.461 1 92.62 26 ASP B N 1
ATOM 832 C CA . ASP B 1 26 ? 0.598 -14.805 7.395 1 92.62 26 ASP B CA 1
ATOM 833 C C . ASP B 1 26 ? 0.765 -15.258 5.945 1 92.62 26 ASP B C 1
ATOM 835 O O . ASP B 1 26 ? 0.827 -16.453 5.672 1 92.62 26 ASP B O 1
ATOM 839 N N . ARG B 1 27 ? 0.747 -14.312 5.039 1 95.5 27 ARG B N 1
ATOM 840 C CA . ARG B 1 27 ? 0.977 -14.594 3.625 1 95.5 27 ARG B CA 1
ATOM 841 C C . ARG B 1 27 ? 2.205 -13.844 3.113 1 95.5 27 ARG B C 1
ATOM 843 O O . ARG B 1 27 ? 2.338 -12.641 3.326 1 95.5 27 ARG B O 1
ATOM 850 N N . LYS B 1 28 ? 3.006 -14.586 2.521 1 96.5 28 LYS B N 1
ATOM 851 C CA . LYS B 1 28 ? 4.168 -13.969 1.89 1 96.5 28 LYS B CA 1
ATOM 852 C C . LYS B 1 28 ? 3.812 -13.398 0.522 1 96.5 28 LYS B C 1
ATOM 854 O O . LYS B 1 28 ? 3.238 -14.094 -0.319 1 96.5 28 LYS B O 1
ATOM 859 N N . LEU B 1 29 ? 4.105 -12.203 0.327 1 98 29 LEU B N 1
ATOM 860 C CA . LEU B 1 29 ? 3.807 -11.461 -0.894 1 98 29 LEU B CA 1
ATOM 861 C C . LEU B 1 29 ? 5.09 -11.023 -1.592 1 98 29 LEU B C 1
ATOM 863 O O . LEU B 1 29 ? 6.016 -10.531 -0.944 1 98 29 LEU B O 1
ATOM 867 N N . TYR B 1 30 ? 5.16 -11.195 -2.916 1 97.88 30 TYR B N 1
ATOM 868 C CA . TYR B 1 30 ? 6.352 -10.898 -3.709 1 97.88 30 TYR B CA 1
ATOM 869 C C . TYR B 1 30 ? 6.047 -9.859 -4.785 1 97.88 30 TYR B C 1
ATOM 871 O O . TYR B 1 30 ? 5.156 -10.062 -5.613 1 97.88 30 TYR B O 1
ATOM 879 N N . PHE B 1 31 ? 6.871 -8.758 -4.781 1 98.38 31 PHE B N 1
ATOM 880 C CA . PHE B 1 31 ? 6.688 -7.699 -5.766 1 98.38 31 PHE B CA 1
ATOM 881 C C . PHE B 1 31 ? 8.023 -7.293 -6.379 1 98.38 31 PHE B C 1
ATOM 883 O O . PHE B 1 31 ? 8.992 -7.062 -5.66 1 98.38 31 PHE B O 1
ATOM 890 N N . HIS B 1 32 ? 8.047 -7.145 -7.586 1 97.88 32 HIS B N 1
ATOM 891 C CA . HIS B 1 32 ? 9.312 -6.805 -8.227 1 97.88 32 HIS B CA 1
ATOM 892 C C . HIS B 1 32 ? 9.625 -5.316 -8.078 1 97.88 32 HIS B C 1
ATOM 894 O O . HIS B 1 32 ? 10.766 -4.895 -8.273 1 97.88 32 HIS B O 1
ATOM 900 N N . SER B 1 33 ? 8.562 -4.504 -7.844 1 97 33 SER B N 1
ATOM 901 C CA . SER B 1 33 ? 8.742 -3.059 -7.73 1 97 33 SER B CA 1
ATOM 902 C C . SER B 1 33 ? 7.781 -2.465 -6.703 1 97 33 SER B C 1
ATOM 904 O O . SER B 1 33 ? 6.785 -3.092 -6.34 1 97 33 SER B O 1
ATOM 906 N N . LYS B 1 34 ? 8.047 -1.207 -6.293 1 96.38 34 LYS B N 1
ATOM 907 C CA . LYS B 1 34 ? 7.156 -0.475 -5.395 1 96.38 34 LYS B CA 1
ATOM 908 C C . LYS B 1 34 ? 5.801 -0.229 -6.043 1 96.38 34 LYS B C 1
ATOM 910 O O . LYS B 1 34 ? 4.77 -0.244 -5.363 1 96.38 34 LYS B O 1
ATOM 915 N N . ALA B 1 35 ? 5.816 -0.044 -7.371 1 96.94 35 ALA B N 1
ATOM 916 C CA . ALA B 1 35 ? 4.574 0.189 -8.102 1 96.94 35 ALA B CA 1
ATOM 917 C C . ALA B 1 35 ? 3.652 -1.024 -8.023 1 96.94 35 ALA B C 1
ATOM 919 O O . ALA B 1 35 ? 2.447 -0.881 -7.805 1 96.94 35 ALA B O 1
ATOM 920 N N . CYS B 1 36 ? 4.203 -2.18 -8.156 1 98.12 36 CYS B N 1
ATOM 921 C CA . CYS B 1 36 ? 3.42 -3.406 -8.062 1 98.12 36 CYS B CA 1
ATOM 922 C C . CYS B 1 36 ? 2.9 -3.621 -6.648 1 98.12 36 CYS B C 1
ATOM 924 O O . CYS B 1 36 ? 1.75 -4.02 -6.457 1 98.12 36 CYS B O 1
ATOM 926 N N . ALA B 1 37 ? 3.785 -3.363 -5.68 1 98.44 37 ALA B N 1
ATOM 927 C CA . ALA B 1 37 ? 3.355 -3.488 -4.289 1 98.44 37 ALA B CA 1
ATOM 928 C C . ALA B 1 37 ? 2.236 -2.502 -3.969 1 98.44 37 ALA B C 1
ATOM 930 O O . ALA B 1 37 ? 1.239 -2.867 -3.34 1 98.44 37 ALA B O 1
ATOM 931 N N . TYR B 1 38 ? 2.4 -1.304 -4.449 1 98.5 38 TYR B N 1
ATOM 932 C CA . TYR B 1 38 ? 1.396 -0.263 -4.254 1 98.5 38 TYR B CA 1
ATOM 933 C C . TYR B 1 38 ? 0.048 -0.695 -4.82 1 98.5 38 TYR B C 1
ATOM 935 O O . TYR B 1 38 ? -0.985 -0.541 -4.164 1 98.5 38 TYR B O 1
ATOM 943 N N . LYS B 1 39 ? 0.049 -1.266 -6.043 1 98.31 39 LYS B N 1
ATOM 944 C CA . LYS B 1 39 ? -1.191 -1.696 -6.68 1 98.31 39 LYS B CA 1
ATOM 945 C C . LYS B 1 39 ? -1.928 -2.719 -5.82 1 98.31 39 LYS B C 1
ATOM 947 O O . LYS B 1 39 ? -3.137 -2.602 -5.605 1 98.31 39 LYS B O 1
ATOM 952 N N . PHE B 1 40 ? -1.199 -3.705 -5.309 1 98.69 40 PHE B N 1
ATOM 953 C CA . PHE B 1 40 ? -1.796 -4.754 -4.492 1 98.69 40 PHE B CA 1
ATOM 954 C C . PHE B 1 40 ? -2.303 -4.191 -3.168 1 98.69 40 PHE B C 1
ATOM 956 O O . PHE B 1 40 ? -3.455 -4.414 -2.793 1 98.69 40 PHE B O 1
ATOM 963 N N . LEU B 1 41 ? -1.487 -3.416 -2.447 1 98.62 41 LEU B N 1
ATOM 964 C CA . LEU B 1 41 ? -1.835 -2.904 -1.126 1 98.62 41 LEU B CA 1
ATOM 965 C C . LEU B 1 41 ? -3.006 -1.933 -1.21 1 98.62 41 LEU B C 1
ATOM 967 O O . LEU B 1 41 ? -3.877 -1.925 -0.336 1 98.62 41 LEU B O 1
ATOM 971 N N . LYS B 1 42 ? -2.975 -1.106 -2.254 1 98.5 42 LYS B N 1
ATOM 972 C CA . LYS B 1 42 ? -4.094 -0.195 -2.473 1 98.5 42 LYS B CA 1
ATOM 973 C C . LYS B 1 42 ? -5.41 -0.958 -2.59 1 98.5 42 LYS B C 1
ATOM 975 O O . LYS B 1 42 ? -6.414 -0.575 -1.984 1 98.5 42 LYS B O 1
ATOM 980 N N . GLU B 1 43 ? -5.402 -2.057 -3.334 1 98.25 43 GLU B N 1
ATOM 981 C CA . GLU B 1 43 ? -6.613 -2.854 -3.512 1 98.25 43 GLU B CA 1
ATOM 982 C C . GLU B 1 43 ? -7.059 -3.482 -2.193 1 98.25 43 GLU B C 1
ATOM 984 O O . GLU B 1 43 ? -8.25 -3.506 -1.884 1 98.25 43 GLU B O 1
ATOM 989 N N . VAL B 1 44 ? -6.148 -3.965 -1.387 1 98.19 44 VAL B N 1
ATOM 990 C CA . VAL B 1 44 ? -6.477 -4.547 -0.09 1 98.19 44 VAL B CA 1
ATOM 991 C C . VAL B 1 44 ? -7.148 -3.496 0.792 1 98.19 44 VAL B C 1
ATOM 993 O O . VAL B 1 44 ? -8.219 -3.738 1.349 1 98.19 44 VAL B O 1
ATOM 996 N N . ILE B 1 45 ? -6.543 -2.338 0.873 1 97.81 45 ILE B N 1
ATOM 997 C CA . ILE B 1 45 ? -6.992 -1.295 1.788 1 97.81 45 ILE B CA 1
ATOM 998 C C . ILE B 1 45 ? -8.359 -0.777 1.347 1 97.81 45 ILE B C 1
ATOM 1000 O O . ILE B 1 45 ? -9.242 -0.552 2.178 1 97.81 45 ILE B O 1
ATOM 1004 N N . LEU B 1 46 ? -8.578 -0.675 0.04 1 97.06 46 LEU B N 1
ATOM 1005 C CA . LEU B 1 46 ? -9.836 -0.133 -0.473 1 97.06 46 LEU B CA 1
ATOM 1006 C C . LEU B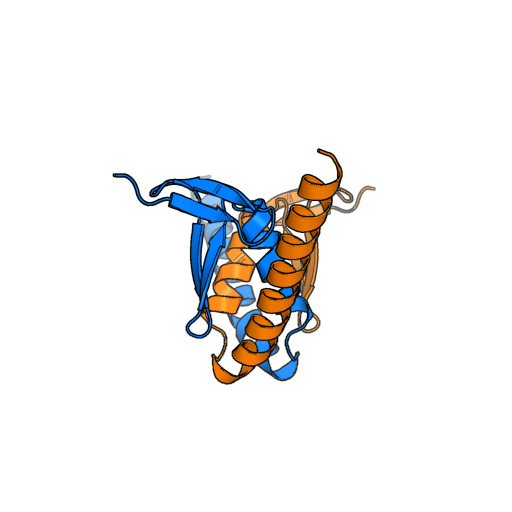 1 46 ? -10.969 -1.143 -0.316 1 97.06 46 LEU B C 1
ATOM 1008 O O . LEU B 1 46 ? -12.141 -0.768 -0.317 1 97.06 46 LEU B O 1
ATOM 1012 N N . ASN B 1 47 ? -10.617 -2.414 -0.133 1 96.5 47 ASN B N 1
ATOM 1013 C CA . ASN B 1 47 ? -11.641 -3.445 0.011 1 96.5 47 ASN B CA 1
ATOM 1014 C C . ASN B 1 47 ? -11.773 -3.906 1.46 1 96.5 47 ASN B C 1
ATOM 1016 O O . ASN B 1 47 ? -12.625 -4.742 1.776 1 96.5 47 ASN B O 1
ATOM 1020 N N . ALA B 1 48 ? -10.953 -3.395 2.309 1 95.56 48 ALA B N 1
ATOM 1021 C CA . ALA B 1 48 ? -11.039 -3.74 3.727 1 95.56 48 ALA B CA 1
ATOM 1022 C C . ALA B 1 48 ? -12.273 -3.107 4.371 1 95.56 48 ALA B C 1
ATOM 1024 O O . ALA B 1 48 ? -12.734 -2.053 3.93 1 95.56 48 ALA B O 1
ATOM 1025 N N . ASP B 1 49 ? -12.789 -3.811 5.379 1 94.56 49 ASP B N 1
ATOM 1026 C CA . ASP B 1 49 ? -13.859 -3.209 6.172 1 94.56 49 ASP B CA 1
ATOM 1027 C C . ASP B 1 49 ? -13.391 -1.922 6.84 1 94.56 49 ASP B C 1
ATOM 1029 O O . ASP B 1 49 ? -12.391 -1.92 7.562 1 94.56 49 ASP B O 1
ATOM 1033 N N . LYS B 1 50 ? -14.125 -0.896 6.633 1 94.5 50 LYS B N 1
ATOM 1034 C CA . LYS B 1 50 ? -13.773 0.422 7.152 1 94.5 50 LYS B CA 1
ATOM 1035 C C . LYS B 1 50 ? -13.57 0.381 8.664 1 94.5 50 LYS B C 1
ATOM 1037 O O . LYS B 1 50 ? -12.641 0.995 9.188 1 94.5 50 LYS B O 1
ATOM 1042 N N . ASP B 1 51 ? -14.453 -0.309 9.297 1 94.25 51 ASP B N 1
ATOM 1043 C CA . ASP B 1 51 ? -14.406 -0.359 10.75 1 94.25 51 ASP B CA 1
ATOM 1044 C C . ASP B 1 51 ? -13.148 -1.072 11.242 1 94.25 51 ASP B C 1
ATOM 1046 O O . ASP B 1 51 ? -12.68 -0.819 12.352 1 94.25 51 ASP B O 1
ATOM 1050 N N . CYS B 1 52 ? -12.578 -1.854 10.383 1 94.06 52 CYS B N 1
ATOM 1051 C CA . CYS B 1 52 ? -11.414 -2.645 10.758 1 94.06 52 CYS B CA 1
ATOM 1052 C C . CYS B 1 52 ? -10.125 -1.855 10.547 1 94.06 52 CYS B C 1
ATOM 1054 O O . CYS B 1 52 ? -9.141 -2.061 11.258 1 94.06 52 CYS B O 1
ATOM 1056 N N . ILE B 1 53 ? -10.18 -0.865 9.625 1 96.31 53 ILE B N 1
ATOM 1057 C CA . ILE B 1 53 ? -8.891 -0.267 9.273 1 96.31 53 ILE B CA 1
ATOM 1058 C C . ILE B 1 53 ? -8.875 1.197 9.711 1 96.31 53 ILE B C 1
ATOM 1060 O O . ILE B 1 53 ? -7.812 1.827 9.742 1 96.31 53 ILE B O 1
ATOM 1064 N N . SER B 1 54 ? -10.039 1.748 10.117 1 97.06 54 SER B N 1
ATOM 1065 C CA . SER B 1 54 ? -10.156 3.182 10.367 1 97.06 54 SER B CA 1
ATOM 1066 C C . SER B 1 54 ? -9.203 3.635 11.461 1 97.06 54 SER B C 1
ATOM 1068 O O . SER B 1 54 ? -8.539 4.668 11.328 1 97.06 54 SER B O 1
ATOM 1070 N N . SER B 1 55 ? -9.125 2.857 12.531 1 97.12 55 SER B N 1
ATOM 1071 C CA . SER B 1 55 ? -8.266 3.248 13.648 1 97.12 55 SER B CA 1
ATOM 1072 C C . SER B 1 55 ? -6.797 3.242 13.234 1 97.12 55 SER B C 1
ATOM 1074 O O . SER B 1 55 ? -6.047 4.16 13.57 1 97.12 55 SER B O 1
ATOM 1076 N N . THR B 1 56 ? -6.391 2.229 12.516 1 97.81 56 THR B N 1
ATOM 1077 C CA . THR B 1 56 ? -5.004 2.127 12.07 1 97.81 56 THR B CA 1
ATOM 1078 C C . THR B 1 56 ? -4.668 3.254 11.102 1 97.81 56 THR B C 1
ATOM 1080 O O . THR B 1 56 ? -3.604 3.869 11.203 1 97.81 56 THR B O 1
ATOM 1083 N N . VAL B 1 57 ? -5.578 3.562 10.164 1 98.12 57 VAL B N 1
ATOM 1084 C CA . VAL B 1 57 ? -5.371 4.652 9.219 1 98.12 57 VAL B CA 1
ATOM 1085 C C . VAL B 1 57 ? -5.188 5.965 9.969 1 98.12 57 VAL B C 1
ATOM 1087 O O . VAL B 1 57 ? -4.281 6.746 9.672 1 98.12 57 VAL B O 1
ATOM 1090 N N . LYS B 1 58 ? -6.031 6.137 10.922 1 98 58 LYS B N 1
ATOM 1091 C CA . LYS B 1 58 ? -5.949 7.348 11.734 1 98 58 LYS B CA 1
ATOM 1092 C C . LYS B 1 58 ? -4.598 7.453 12.43 1 98 58 LYS B C 1
ATOM 1094 O O . LYS B 1 58 ? -3.971 8.516 12.43 1 98 58 LYS B O 1
ATOM 1099 N N . ASP B 1 59 ? -4.148 6.391 13.039 1 98.19 59 ASP B N 1
ATOM 1100 C CA . ASP B 1 59 ? -2.889 6.383 13.773 1 98.19 59 ASP B CA 1
ATOM 1101 C C . ASP B 1 59 ? -1.706 6.656 12.852 1 98.19 59 ASP B C 1
ATOM 1103 O O . ASP B 1 59 ? -0.826 7.453 13.18 1 98.19 59 ASP B O 1
ATOM 1107 N N . VAL B 1 60 ? -1.658 6.012 11.766 1 98.44 60 VAL B N 1
ATOM 1108 C CA . VAL B 1 60 ? -0.565 6.191 10.812 1 98.44 60 VAL B CA 1
ATOM 1109 C C . VAL B 1 60 ? -0.603 7.605 10.242 1 98.44 60 VAL B C 1
ATOM 1111 O O . VAL B 1 60 ? 0.44 8.242 10.078 1 98.44 60 VAL B O 1
ATOM 1114 N N . TYR B 1 61 ? -1.827 8.078 9.906 1 98.25 61 TYR B N 1
ATOM 1115 C CA . TYR B 1 61 ? -1.987 9.445 9.438 1 98.25 61 TYR B CA 1
ATOM 1116 C C . TYR B 1 61 ? -1.389 10.438 10.438 1 98.25 61 TYR B C 1
ATOM 1118 O O . TYR B 1 61 ? -0.617 11.32 10.055 1 98.25 61 TYR B O 1
ATOM 1126 N N . LYS B 1 62 ? -1.716 10.297 11.664 1 97.94 62 LYS B N 1
ATOM 1127 C CA . LYS B 1 62 ? -1.226 11.18 12.719 1 97.94 62 LYS B CA 1
ATOM 1128 C C . LYS B 1 62 ? 0.296 11.125 12.82 1 97.94 62 LYS B C 1
ATOM 1130 O O . LYS B 1 62 ? 0.949 12.148 13.031 1 97.94 62 LYS B O 1
ATOM 1135 N N . LYS B 1 63 ? 0.819 9.961 12.742 1 98 63 LYS B N 1
ATOM 1136 C CA . LYS B 1 63 ? 2.27 9.805 12.766 1 98 63 LYS B CA 1
ATOM 1137 C C . LYS B 1 63 ? 2.936 10.664 11.695 1 98 63 LYS B C 1
ATOM 1139 O O . LYS B 1 63 ? 3.904 11.375 11.969 1 98 63 LYS B O 1
ATOM 1144 N N . TYR B 1 64 ? 2.451 10.633 10.508 1 97.75 64 TYR B N 1
ATOM 1145 C CA . TYR B 1 64 ? 3.053 11.383 9.414 1 97.75 64 TYR B CA 1
ATOM 1146 C C . TYR B 1 64 ? 2.803 12.883 9.578 1 97.75 64 TYR B C 1
ATOM 1148 O O . TYR B 1 64 ? 3.635 13.703 9.188 1 97.75 64 TYR B O 1
ATOM 1156 N N . GLU B 1 65 ? 1.63 13.234 10.148 1 96.44 65 GLU B N 1
ATOM 1157 C CA . GLU B 1 65 ? 1.394 14.633 10.484 1 96.44 65 GLU B CA 1
ATOM 1158 C C . GLU B 1 65 ? 2.439 15.156 11.469 1 96.44 65 GLU B C 1
ATOM 1160 O O . GLU B 1 65 ? 2.961 16.266 11.305 1 96.44 65 GLU B O 1
ATOM 1165 N N . ASP B 1 66 ? 2.701 14.359 12.422 1 97 66 ASP B N 1
ATOM 1166 C CA . ASP B 1 66 ? 3.684 14.742 13.43 1 97 66 ASP B CA 1
ATOM 1167 C C . ASP B 1 66 ? 5.078 14.859 12.82 1 97 66 ASP B C 1
ATOM 1169 O O . ASP B 1 66 ? 5.836 15.766 13.164 1 97 66 ASP B O 1
ATOM 1173 N N . LEU B 1 67 ? 5.434 13.922 11.984 1 95.75 67 LEU B N 1
ATOM 1174 C CA . LEU B 1 67 ? 6.715 13.977 11.281 1 95.75 67 LEU B CA 1
ATOM 1175 C C . LEU B 1 67 ? 6.824 15.242 10.445 1 95.75 67 LEU B C 1
ATOM 1177 O O . LEU B 1 67 ? 7.891 15.859 10.375 1 95.75 67 LEU B O 1
ATOM 1181 N N . ALA B 1 68 ? 5.742 15.641 9.789 1 94.19 68 ALA B N 1
ATOM 1182 C CA . ALA B 1 68 ? 5.723 16.844 8.969 1 94.19 68 ALA B CA 1
ATOM 1183 C C . ALA B 1 68 ? 5.953 18.094 9.82 1 94.19 68 ALA B C 1
ATOM 1185 O O . ALA B 1 68 ? 6.695 19 9.43 1 94.19 68 ALA B O 1
ATOM 1186 N N . LYS B 1 69 ? 5.305 18.109 10.953 1 94.19 69 LYS B N 1
ATOM 1187 C CA . LYS B 1 69 ? 5.473 19.234 11.867 1 94.19 69 LYS B CA 1
ATOM 1188 C C . LYS B 1 69 ? 6.918 19.344 12.336 1 94.19 69 LYS B C 1
ATOM 1190 O O . LYS B 1 69 ? 7.469 20.453 12.406 1 94.19 69 LYS B O 1
ATOM 1195 N N . LYS B 1 70 ? 7.457 18.219 12.594 1 93.62 70 LYS B N 1
ATOM 1196 C CA . LYS B 1 70 ? 8.844 18.203 13.039 1 93.62 70 LYS B CA 1
ATOM 1197 C C . LYS B 1 70 ? 9.781 18.688 11.945 1 93.62 70 LYS B C 1
ATOM 1199 O O . LYS B 1 70 ? 10.742 19.422 12.219 1 93.62 70 LYS B O 1
ATOM 1204 N N . ARG B 1 71 ? 9.57 18.297 10.734 1 89.75 71 ARG B N 1
ATOM 1205 C CA . ARG B 1 71 ? 10.375 18.75 9.602 1 89.75 71 ARG B CA 1
ATOM 1206 C C . ARG B 1 71 ? 10.289 20.266 9.438 1 89.75 71 ARG B C 1
ATOM 1208 O O . ARG B 1 71 ? 11.297 20.922 9.148 1 89.75 71 ARG B O 1
ATOM 1215 N N . GLU B 1 72 ? 9.078 20.766 9.594 1 88.94 72 GLU B N 1
ATOM 1216 C CA . GLU B 1 72 ? 8.867 22.203 9.477 1 88.94 72 GLU B CA 1
ATOM 1217 C C . GLU B 1 72 ? 9.57 22.953 10.594 1 88.94 72 GLU B C 1
ATOM 1219 O O . GLU B 1 72 ? 10.172 24.016 10.359 1 88.94 72 GLU B O 1
ATOM 1224 N N . GLU B 1 73 ? 9.484 22.406 11.805 1 90.56 73 GLU B N 1
ATOM 1225 C CA . GLU B 1 73 ? 10.133 23.031 12.953 1 90.56 73 GLU B CA 1
ATOM 1226 C C . GLU B 1 73 ? 11.648 23.047 12.797 1 90.56 73 GLU B C 1
ATOM 1228 O O . GLU B 1 73 ? 12.312 24.031 13.125 1 90.56 73 GLU B O 1
ATOM 1233 N N . ASN B 1 74 ? 12.148 21.953 12.227 1 88.19 74 ASN B N 1
ATOM 1234 C CA . ASN B 1 74 ? 13.586 21.844 12.031 1 88.19 74 ASN B CA 1
ATOM 1235 C C . ASN B 1 74 ? 14.07 22.781 10.93 1 88.19 74 ASN B C 1
ATOM 1237 O O . ASN B 1 74 ? 15.195 23.297 10.992 1 88.19 74 ASN B O 1
ATOM 1241 N N . ALA B 1 75 ? 13.305 23 9.984 1 85.44 75 ALA B N 1
ATOM 1242 C CA . ALA B 1 75 ? 13.648 23.906 8.891 1 85.44 75 ALA B CA 1
ATOM 1243 C C . ALA B 1 75 ? 13.656 25.359 9.352 1 85.44 75 ALA B C 1
ATOM 1245 O O . ALA B 1 75 ? 14.484 26.156 8.906 1 85.44 75 ALA B O 1
ATOM 1246 N N . LYS B 1 76 ? 12.781 25.703 10.219 1 84.38 76 LYS B N 1
ATOM 1247 C CA . LYS B 1 76 ? 12.734 27.062 10.766 1 84.38 76 LYS B CA 1
ATOM 1248 C C . LYS B 1 76 ? 13.938 27.328 11.664 1 84.38 76 LYS B C 1
ATOM 1250 O O . LYS B 1 76 ? 14.422 28.469 11.727 1 84.38 76 LYS B O 1
ATOM 1255 N N . LYS B 1 77 ? 14.453 26.312 12.273 1 78.5 77 LYS B N 1
ATOM 1256 C CA . LYS B 1 77 ? 15.594 26.516 13.164 1 78.5 77 LYS B CA 1
ATOM 1257 C C . LYS B 1 77 ? 16.875 26.734 12.367 1 78.5 77 LYS B C 1
ATOM 1259 O O . LYS B 1 77 ? 17.812 27.375 12.852 1 78.5 77 LYS B O 1
ATOM 1264 N N . LYS B 1 78 ? 16.938 26.359 11.172 1 74.56 78 LYS B N 1
ATOM 1265 C CA . LYS B 1 78 ? 18.156 26.5 10.383 1 74.56 78 LYS B CA 1
ATOM 1266 C C . LYS B 1 78 ? 18.234 27.875 9.719 1 74.56 78 LYS B C 1
ATOM 1268 O O . LYS B 1 78 ? 19.25 28.234 9.125 1 74.56 78 LYS B O 1
ATOM 1273 N N . ILE B 1 79 ? 17.188 28.531 9.883 1 58.62 79 ILE B N 1
ATOM 1274 C CA . ILE B 1 79 ? 17.359 29.891 9.391 1 58.62 79 ILE B CA 1
ATOM 1275 C C . ILE B 1 79 ? 17.906 30.781 10.508 1 58.62 79 ILE B C 1
ATOM 1277 O O . ILE B 1 79 ? 17.5 30.641 11.672 1 58.62 79 ILE B O 1
#